Protein AF-A0AAE0Y334-F1 (afdb_monomer_lite)

Secondary structure (DSSP, 8-state):
-EEE-S-EES-EEEEEEEEEEEEE-S-EES-EEEEEEEEEEEEE-S-EES-EEEEE-SEEEEEE-S-EES-EEEEE-SEEEEEE-S-EES-EEEEEEEEEEEEE-S-EEEEEEEEEEEEEEEEE-S-EEEEEEESS-EEEEEE-

pLDDT: mean 71.95, std 6.48, range [53.44, 83.75]

Organism: NCBI:txid231223

Structure (mmCIF, N/CA/C/O backbone):
data_AF-A0AAE0Y334-F1
#
_entry.id   AF-A0AAE0Y334-F1
#
loop_
_atom_site.group_PDB
_atom_site.id
_atom_site.type_symbol
_atom_site.label_atom_id
_atom_site.label_alt_id
_atom_site.label_comp_id
_atom_site.label_asym_id
_atom_site.label_entity_id
_atom_site.label_seq_id
_atom_site.pdbx_PDB_ins_code
_atom_site.Cartn_x
_atom_site.Cartn_y
_atom_site.Cartn_z
_atom_site.occupancy
_atom_site.B_iso_or_equiv
_atom_site.auth_seq_id
_atom_site.auth_comp_id
_atom_site.auth_asym_id
_atom_site.auth_atom_id
_atom_site.pdbx_PDB_model_num
ATOM 1 N N . MET A 1 1 ? 13.136 -10.016 -2.196 1.00 61.41 1 MET A N 1
ATOM 2 C CA . MET A 1 1 ? 12.023 -10.197 -1.236 1.00 61.41 1 MET A CA 1
ATOM 3 C C . MET A 1 1 ? 12.556 -9.994 0.177 1.00 61.41 1 MET A C 1
ATOM 5 O O . MET A 1 1 ? 13.610 -10.540 0.472 1.00 61.41 1 MET A O 1
ATOM 9 N N . LYS A 1 2 ? 11.899 -9.181 1.015 1.00 68.69 2 LYS A N 1
ATOM 10 C CA . LYS A 1 2 ? 12.243 -8.998 2.441 1.00 68.69 2 LYS A CA 1
ATOM 11 C C . LYS A 1 2 ? 11.069 -9.478 3.297 1.00 68.69 2 LYS A C 1
ATOM 13 O O . LYS A 1 2 ? 9.936 -9.063 3.057 1.00 68.69 2 LYS A O 1
ATOM 18 N N . TYR A 1 3 ? 11.348 -10.349 4.260 1.00 63.16 3 TYR A N 1
ATOM 19 C CA . TYR A 1 3 ? 10.364 -10.890 5.194 1.00 63.16 3 TYR A CA 1
ATOM 20 C C . TYR A 1 3 ? 10.791 -10.487 6.602 1.00 63.16 3 TYR A C 1
ATOM 22 O O . TYR A 1 3 ? 11.911 -10.797 7.000 1.00 63.16 3 TYR A O 1
ATOM 30 N N . LEU A 1 4 ? 9.939 -9.751 7.308 1.00 64.94 4 LEU A N 1
ATOM 31 C CA . LEU A 1 4 ? 10.179 -9.337 8.688 1.00 64.94 4 LEU A CA 1
ATOM 32 C C . LEU A 1 4 ? 9.114 -9.997 9.566 1.00 64.94 4 LEU A C 1
ATOM 34 O O . LEU A 1 4 ? 7.924 -9.949 9.243 1.00 64.94 4 LEU A O 1
ATOM 38 N N . ARG A 1 5 ? 9.571 -10.679 10.617 1.00 57.84 5 ARG A N 1
ATOM 39 C CA . ARG A 1 5 ? 8.768 -11.591 11.443 1.00 57.84 5 ARG A CA 1
ATOM 40 C C . ARG A 1 5 ? 9.004 -11.386 12.944 1.00 57.84 5 ARG A C 1
ATOM 42 O O . ARG A 1 5 ? 8.785 -12.320 13.697 1.00 57.84 5 ARG A O 1
ATOM 49 N N . ASP A 1 6 ? 9.532 -10.226 13.315 1.00 58.66 6 ASP A N 1
ATOM 50 C CA . ASP A 1 6 ? 9.726 -9.843 14.707 1.00 58.66 6 ASP A CA 1
ATOM 51 C C . ASP A 1 6 ? 9.110 -8.453 14.900 1.00 58.66 6 ASP A C 1
ATOM 53 O O . ASP A 1 6 ? 9.153 -7.631 13.973 1.00 58.66 6 ASP A O 1
ATOM 57 N N . SER A 1 7 ? 8.569 -8.191 16.093 1.00 63.06 7 SER A N 1
ATOM 58 C CA . SER A 1 7 ? 8.150 -6.849 16.517 1.00 63.06 7 SER A CA 1
ATOM 59 C C . SER A 1 7 ? 9.337 -5.894 16.417 1.00 63.06 7 SER A C 1
ATOM 61 O O . SER A 1 7 ? 10.445 -6.225 16.849 1.00 63.06 7 SER A O 1
ATOM 63 N N . GLN A 1 8 ? 9.128 -4.721 15.823 1.00 66.50 8 GLN A N 1
ATOM 64 C CA . GLN A 1 8 ? 10.190 -3.730 15.656 1.00 66.50 8 GLN A CA 1
ATOM 65 C C . GLN A 1 8 ? 9.757 -2.371 16.170 1.00 66.50 8 GLN A C 1
ATOM 67 O O . GLN A 1 8 ? 8.757 -1.825 15.707 1.00 66.50 8 GLN A O 1
ATOM 72 N N . ASP A 1 9 ? 10.611 -1.802 17.012 1.00 65.75 9 ASP A N 1
ATOM 73 C CA . ASP A 1 9 ? 10.494 -0.427 17.470 1.00 65.75 9 ASP A CA 1
ATOM 74 C C . ASP A 1 9 ? 11.488 0.432 16.686 1.00 65.75 9 ASP A C 1
ATOM 76 O O . ASP A 1 9 ? 12.675 0.101 16.597 1.00 65.75 9 ASP A O 1
ATOM 80 N N . ASN A 1 10 ? 11.023 1.553 16.131 1.00 69.69 10 ASN A N 1
ATOM 81 C CA . ASN A 1 10 ? 11.856 2.556 15.459 1.00 69.69 10 ASN A CA 1
ATOM 82 C C . ASN A 1 10 ? 12.725 1.991 14.320 1.00 69.69 10 ASN A C 1
ATOM 84 O O . ASN A 1 10 ? 13.957 2.075 14.345 1.00 69.69 10 ASN A O 1
ATOM 88 N N . HIS A 1 11 ? 12.092 1.451 13.279 1.00 71.00 11 HIS A N 1
ATOM 89 C CA . HIS A 1 11 ? 12.806 0.901 12.127 1.00 71.00 11 HIS A CA 1
ATOM 90 C C . HIS A 1 11 ? 12.556 1.715 10.844 1.00 71.00 11 HIS A C 1
ATOM 92 O O . HIS A 1 11 ? 11.444 2.145 10.538 1.00 71.00 11 HIS A O 1
ATOM 98 N N . SER A 1 12 ? 13.611 1.897 10.040 1.00 74.00 12 SER A N 1
ATOM 99 C CA . SER A 1 12 ? 13.537 2.490 8.701 1.00 74.00 12 SER A CA 1
ATOM 100 C C . SER A 1 12 ? 14.043 1.520 7.637 1.00 74.00 12 SER A C 1
ATOM 102 O O . SER A 1 12 ? 15.119 0.935 7.765 1.00 74.00 12 SER A O 1
ATOM 104 N N . VAL A 1 13 ? 13.268 1.326 6.569 1.00 73.81 13 VAL A N 1
ATOM 105 C CA . VAL A 1 13 ? 13.662 0.484 5.432 1.00 73.81 13 VAL A CA 1
ATOM 106 C C . VAL A 1 13 ? 13.652 1.301 4.150 1.00 73.81 13 VAL A C 1
ATOM 108 O O . VAL A 1 13 ? 12.588 1.722 3.700 1.00 73.81 13 VAL A O 1
ATOM 111 N N . SER A 1 14 ? 14.806 1.385 3.487 1.00 76.88 14 SER A N 1
ATOM 112 C CA . SER A 1 14 ? 14.920 1.855 2.103 1.00 76.88 14 SER A CA 1
ATOM 113 C C . SER A 1 14 ? 15.172 0.689 1.138 1.00 76.88 14 SER A C 1
ATOM 115 O O . SER A 1 14 ? 15.860 -0.279 1.487 1.00 76.88 14 SER A O 1
ATOM 117 N N . ASN A 1 15 ? 14.584 0.733 -0.058 1.00 74.88 15 ASN A N 1
ATOM 118 C CA . ASN A 1 15 ? 14.853 -0.229 -1.129 1.00 74.88 15 ASN A CA 1
ATOM 119 C C . ASN A 1 15 ? 14.833 0.452 -2.502 1.00 74.88 15 ASN A C 1
ATOM 121 O O . ASN A 1 15 ? 13.883 1.166 -2.808 1.00 74.88 15 ASN A O 1
ATOM 125 N N . ASN A 1 16 ? 15.831 0.163 -3.339 1.00 77.75 16 ASN A N 1
ATOM 126 C CA . ASN A 1 16 ? 15.867 0.552 -4.749 1.00 77.75 16 ASN A CA 1
ATOM 127 C C . ASN A 1 16 ? 16.136 -0.707 -5.587 1.00 77.75 16 ASN A C 1
ATOM 129 O O . ASN A 1 16 ? 17.208 -1.296 -5.451 1.00 77.75 16 ASN A O 1
ATOM 133 N N . ALA A 1 17 ? 15.158 -1.183 -6.357 1.00 72.69 17 ALA A N 1
ATOM 134 C CA . ALA A 1 17 ? 15.248 -2.459 -7.082 1.00 72.69 17 ALA A CA 1
ATOM 135 C C . ALA A 1 17 ? 14.323 -2.478 -8.306 1.00 72.69 17 ALA A C 1
ATOM 137 O O . ALA A 1 17 ? 13.414 -1.669 -8.371 1.00 72.69 17 ALA A O 1
ATOM 138 N N . GLY A 1 18 ? 14.505 -3.421 -9.238 1.00 72.56 18 GLY A N 1
ATOM 139 C CA . GLY A 1 18 ? 13.499 -3.679 -10.282 1.00 72.56 18 GLY A CA 1
ATOM 140 C C . GLY A 1 18 ? 12.147 -4.044 -9.662 1.00 72.56 18 GLY A C 1
ATOM 141 O O . GLY A 1 18 ? 11.172 -3.344 -9.891 1.00 72.56 18 GLY A O 1
ATOM 142 N N . ASP A 1 19 ? 12.146 -5.014 -8.741 1.00 76.69 19 ASP A N 1
ATOM 143 C CA . ASP A 1 19 ? 10.944 -5.441 -8.016 1.00 76.69 19 ASP A CA 1
ATOM 144 C C . ASP A 1 19 ? 11.155 -5.416 -6.499 1.00 76.69 19 ASP A C 1
ATOM 146 O O . ASP A 1 19 ? 12.217 -5.779 -5.971 1.00 76.69 19 ASP A O 1
ATOM 150 N N . CYS A 1 20 ? 10.111 -5.049 -5.757 1.00 75.31 20 CYS A N 1
ATOM 151 C CA . CYS A 1 20 ? 10.095 -5.079 -4.302 1.00 75.31 20 CYS A CA 1
ATOM 152 C C . CYS A 1 20 ? 8.892 -5.860 -3.765 1.00 75.31 20 CYS A C 1
ATOM 154 O O . CYS A 1 20 ? 7.748 -5.439 -3.886 1.00 75.31 20 CYS A O 1
ATOM 156 N N . MET A 1 21 ? 9.166 -6.962 -3.070 1.00 78.88 21 MET A N 1
ATOM 157 C CA . MET A 1 21 ? 8.177 -7.714 -2.293 1.00 78.88 21 MET A CA 1
ATOM 158 C C . MET A 1 21 ? 8.524 -7.630 -0.808 1.00 78.88 21 MET A C 1
ATOM 160 O O . MET A 1 21 ? 9.623 -8.046 -0.409 1.00 78.88 21 MET A O 1
ATOM 164 N N . LYS A 1 22 ? 7.597 -7.098 -0.005 1.00 75.62 22 LYS A N 1
ATOM 165 C CA . LYS A 1 22 ? 7.709 -6.984 1.456 1.00 75.62 22 LYS A CA 1
ATOM 166 C C . LYS A 1 22 ? 6.522 -7.642 2.147 1.00 75.62 22 LYS A C 1
ATOM 168 O O . LYS A 1 22 ? 5.374 -7.339 1.828 1.00 75.62 22 LYS A O 1
ATOM 173 N N . TYR A 1 23 ? 6.824 -8.488 3.126 1.00 74.12 23 TYR A N 1
ATOM 174 C CA . TYR A 1 23 ? 5.836 -9.069 4.026 1.00 74.12 23 TYR A CA 1
ATOM 175 C C . TYR A 1 23 ? 6.223 -8.752 5.468 1.00 74.12 23 TYR A C 1
ATOM 177 O O . TYR A 1 23 ? 7.357 -9.012 5.877 1.00 74.12 23 TYR A O 1
ATOM 185 N N . LEU A 1 24 ? 5.284 -8.166 6.198 1.00 71.25 24 LEU A N 1
ATOM 186 C CA . LEU A 1 24 ? 5.424 -7.725 7.580 1.00 71.25 24 LEU A CA 1
ATOM 187 C C . LEU A 1 24 ? 4.278 -8.348 8.370 1.00 71.25 24 LEU A C 1
ATOM 189 O O . LEU A 1 24 ? 3.109 -8.144 8.024 1.00 71.25 24 LEU A O 1
ATOM 193 N N . ARG A 1 25 ? 4.630 -9.180 9.353 1.00 64.81 25 ARG A N 1
ATOM 194 C CA . ARG A 1 25 ? 3.673 -10.034 10.063 1.00 64.81 25 ARG A CA 1
ATOM 195 C C . ARG A 1 25 ? 3.485 -9.684 11.535 1.00 64.81 25 ARG A C 1
ATOM 197 O O . ARG A 1 25 ? 2.604 -10.282 12.114 1.00 64.81 25 ARG A O 1
ATOM 204 N N . ASP A 1 26 ? 4.272 -8.771 12.087 1.00 67.44 26 ASP A N 1
ATOM 205 C CA . ASP A 1 26 ? 4.279 -8.481 13.521 1.00 67.44 26 ASP A CA 1
ATOM 206 C C . ASP A 1 26 ? 4.037 -6.983 13.750 1.00 67.44 26 ASP A C 1
ATOM 208 O O . ASP A 1 26 ? 4.297 -6.177 12.843 1.00 67.44 26 ASP A O 1
ATOM 212 N N . SER A 1 27 ? 3.555 -6.622 14.944 1.00 66.75 27 SER A N 1
ATOM 213 C CA . SER A 1 27 ? 3.310 -5.230 15.335 1.00 66.75 27 SER A CA 1
ATOM 214 C C . SER A 1 27 ? 4.549 -4.354 15.161 1.00 66.75 27 SER A C 1
ATOM 216 O O . SER A 1 27 ? 5.681 -4.790 15.395 1.00 66.75 27 SER A O 1
ATOM 218 N N . GLN A 1 28 ? 4.344 -3.110 14.732 1.00 67.75 28 GLN A N 1
ATOM 219 C CA . GLN A 1 28 ? 5.436 -2.151 14.588 1.00 67.75 28 GLN A CA 1
ATOM 220 C C . GLN A 1 28 ? 5.060 -0.778 15.107 1.00 67.75 28 GLN A C 1
ATOM 222 O O . GLN A 1 28 ? 4.053 -0.212 14.677 1.00 67.75 28 GLN A O 1
ATOM 227 N N . ASP A 1 29 ? 5.972 -0.221 15.895 1.00 70.12 29 ASP A N 1
ATOM 228 C CA . ASP A 1 29 ? 5.874 1.129 16.423 1.00 70.12 29 ASP A CA 1
ATOM 229 C C . ASP A 1 29 ? 6.916 2.019 15.741 1.00 70.12 29 ASP A C 1
ATOM 231 O O . ASP A 1 29 ? 8.108 1.694 15.667 1.00 70.12 29 ASP A O 1
ATOM 235 N N . ASN A 1 30 ? 6.469 3.174 15.242 1.00 72.38 30 ASN A N 1
ATOM 236 C CA . ASN A 1 30 ? 7.308 4.192 14.602 1.0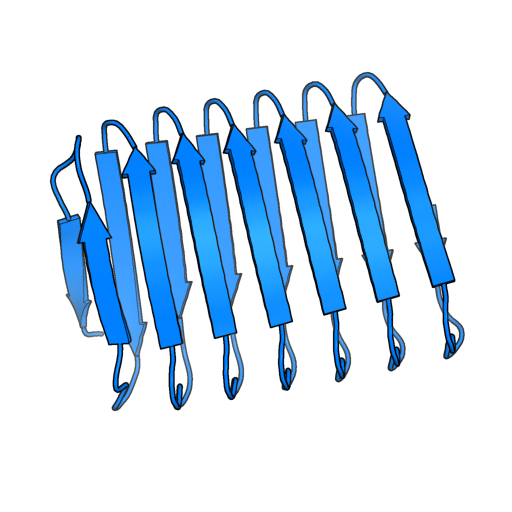0 72.38 30 ASN A CA 1
ATOM 237 C C . ASN A 1 30 ? 8.139 3.646 13.428 1.00 72.38 30 ASN A C 1
ATOM 239 O O . ASN A 1 30 ? 9.375 3.704 13.418 1.00 72.38 30 ASN A O 1
ATOM 243 N N . HIS A 1 31 ? 7.467 3.123 12.405 1.00 73.81 31 HIS A N 1
ATOM 244 C CA . HIS A 1 31 ? 8.144 2.528 11.258 1.00 73.81 31 HIS A CA 1
ATOM 245 C C . HIS A 1 31 ? 8.053 3.402 9.997 1.00 73.81 31 HIS A C 1
ATOM 247 O O . HIS A 1 31 ? 6.994 3.904 9.619 1.00 73.81 31 HIS A O 1
ATOM 253 N N . SER A 1 32 ? 9.170 3.533 9.273 1.00 75.25 32 SER A N 1
ATOM 254 C CA . SER A 1 32 ? 9.226 4.222 7.978 1.00 75.25 32 SER A CA 1
ATOM 255 C C . SER A 1 32 ? 9.683 3.298 6.848 1.00 75.25 32 SER A C 1
ATOM 257 O O . SER A 1 32 ? 10.693 2.598 6.941 1.00 75.25 32 SER A O 1
ATOM 259 N N . VAL A 1 33 ? 8.937 3.281 5.742 1.00 74.94 33 VAL A N 1
ATOM 260 C CA . VAL A 1 33 ? 9.319 2.574 4.513 1.00 74.94 33 VAL A CA 1
ATOM 261 C C . VAL A 1 33 ? 9.451 3.562 3.368 1.00 74.94 33 VAL A C 1
ATOM 263 O O . VAL A 1 33 ? 8.490 4.254 3.051 1.00 74.94 33 VAL A O 1
ATOM 266 N N . SER A 1 34 ? 10.588 3.524 2.676 1.00 79.69 34 SER A N 1
ATOM 267 C CA . SER A 1 34 ? 10.767 4.149 1.367 1.00 79.69 34 SER A CA 1
ATOM 268 C C . SER A 1 34 ? 11.146 3.097 0.324 1.00 79.69 34 SER A C 1
ATOM 270 O O . SER A 1 34 ? 12.103 2.346 0.518 1.00 79.69 34 SER A O 1
ATOM 272 N N . ASN A 1 35 ? 10.397 3.005 -0.773 1.00 77.19 35 ASN A N 1
ATOM 273 C CA . ASN A 1 35 ? 10.738 2.138 -1.900 1.00 77.19 35 ASN A CA 1
ATOM 274 C C . ASN A 1 35 ? 10.754 2.924 -3.209 1.00 77.19 35 ASN A C 1
ATOM 276 O O . ASN A 1 35 ? 9.829 3.680 -3.491 1.00 77.19 35 ASN A O 1
ATOM 280 N N . ASN A 1 36 ? 11.751 2.645 -4.041 1.00 79.81 36 ASN A N 1
ATOM 281 C CA . ASN A 1 36 ? 11.769 3.000 -5.451 1.00 79.81 36 ASN A CA 1
ATOM 282 C C . ASN A 1 36 ? 11.898 1.706 -6.268 1.00 79.81 36 ASN A C 1
ATOM 284 O O . ASN A 1 36 ? 12.867 0.965 -6.078 1.00 79.81 36 ASN A O 1
ATOM 288 N N . ALA A 1 37 ? 10.904 1.380 -7.092 1.00 74.38 37 ALA A N 1
ATOM 289 C CA . ALA A 1 37 ? 10.915 0.146 -7.876 1.00 74.38 37 ALA A CA 1
ATOM 290 C C . ALA A 1 37 ? 10.226 0.275 -9.239 1.00 74.38 37 ALA A C 1
ATOM 292 O O . ALA A 1 37 ? 9.562 1.267 -9.495 1.00 74.38 37 ALA A O 1
ATOM 293 N N . GLY A 1 38 ? 10.392 -0.713 -10.117 1.00 76.31 38 GLY A N 1
ATOM 294 C CA . GLY A 1 38 ? 9.440 -0.962 -11.201 1.00 76.31 38 GLY A CA 1
ATOM 295 C C . GLY A 1 38 ? 8.129 -1.445 -10.591 1.00 76.31 38 GLY A C 1
ATOM 296 O O . GLY A 1 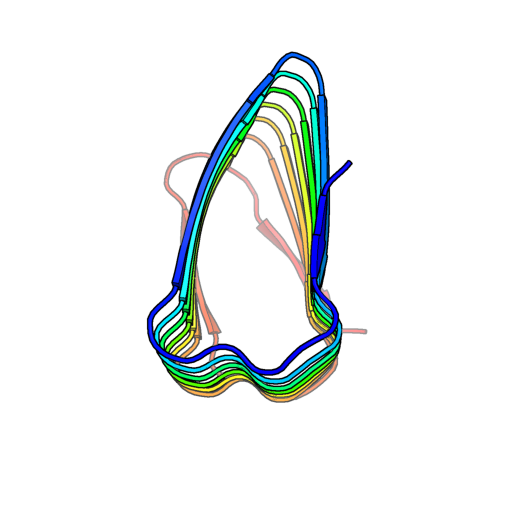38 ? 7.152 -0.710 -10.613 1.00 76.31 38 GLY A O 1
ATOM 297 N N . ASP A 1 39 ? 8.167 -2.570 -9.875 1.00 79.69 39 ASP A N 1
ATOM 298 C CA . ASP A 1 39 ? 6.980 -3.126 -9.220 1.00 79.69 39 ASP A CA 1
ATOM 299 C C . ASP A 1 39 ? 7.148 -3.225 -7.703 1.00 79.69 39 ASP A C 1
ATOM 301 O O . ASP A 1 39 ? 8.194 -3.620 -7.177 1.00 79.69 39 ASP A O 1
ATOM 305 N N . CYS A 1 40 ? 6.098 -2.893 -6.949 1.00 79.31 40 CYS A N 1
ATOM 306 C CA . CYS A 1 40 ? 6.102 -3.007 -5.495 1.00 79.31 40 CYS A CA 1
ATOM 307 C C . CYS A 1 40 ? 4.840 -3.669 -4.938 1.00 79.31 40 CYS A C 1
ATOM 309 O O . CYS A 1 40 ? 3.741 -3.125 -5.008 1.00 79.31 40 CYS A O 1
ATOM 311 N N . MET A 1 41 ? 5.034 -4.763 -4.207 1.00 82.06 41 MET A N 1
ATOM 312 C CA . MET A 1 41 ? 4.004 -5.475 -3.456 1.00 82.06 41 MET A CA 1
ATOM 313 C C . MET A 1 41 ? 4.316 -5.448 -1.954 1.00 82.06 41 MET A C 1
ATOM 315 O O . MET A 1 41 ? 5.382 -5.894 -1.513 1.00 82.06 41 MET A O 1
ATOM 319 N N . LYS A 1 42 ? 3.386 -4.920 -1.149 1.00 78.31 42 LYS A N 1
ATOM 320 C CA . LYS A 1 42 ? 3.490 -4.881 0.320 1.00 78.31 42 LYS A CA 1
ATOM 321 C C . LYS A 1 42 ? 2.290 -5.581 0.956 1.00 78.31 42 LYS A C 1
ATOM 323 O O . LYS A 1 42 ? 1.151 -5.194 0.710 1.00 78.31 42 LYS A O 1
ATOM 328 N N . TYR A 1 43 ? 2.569 -6.557 1.812 1.00 78.38 43 TYR A N 1
ATOM 329 C CA . TYR A 1 43 ? 1.590 -7.197 2.687 1.00 78.38 43 TYR A CA 1
ATOM 330 C C . TYR A 1 43 ? 1.909 -6.861 4.143 1.00 78.38 43 TYR A C 1
ATOM 332 O O . TYR A 1 43 ? 3.025 -7.104 4.606 1.00 78.38 43 TYR A O 1
ATOM 340 N N . LEU A 1 44 ? 0.925 -6.298 4.837 1.00 74.81 44 LEU A N 1
ATOM 341 C CA . LEU A 1 44 ? 0.972 -5.919 6.247 1.00 74.81 44 LEU A CA 1
ATOM 342 C C . LEU A 1 44 ? -0.177 -6.615 6.967 1.00 74.81 44 LEU A C 1
ATOM 344 O O . LEU A 1 44 ? -1.322 -6.526 6.512 1.00 74.81 44 LEU A O 1
ATOM 348 N N . ARG A 1 45 ? 0.137 -7.350 8.035 1.00 69.19 45 ARG A N 1
ATOM 349 C CA . ARG A 1 45 ? -0.830 -8.242 8.678 1.00 69.19 45 ARG A CA 1
ATOM 350 C C . ARG A 1 45 ? -1.111 -7.971 10.154 1.00 69.19 45 ARG A C 1
ATOM 352 O O . ARG A 1 45 ? -2.004 -8.637 10.633 1.00 69.19 45 ARG A O 1
ATOM 359 N N . ASP A 1 46 ? -0.408 -7.048 10.799 1.00 69.50 46 ASP A N 1
ATOM 360 C CA . ASP A 1 46 ? -0.545 -6.772 12.236 1.00 69.50 46 ASP A CA 1
ATOM 361 C C . ASP A 1 46 ? -0.670 -5.257 12.498 1.00 69.50 46 ASP A C 1
ATOM 363 O O . ASP A 1 46 ? -0.458 -4.445 11.585 1.00 69.50 46 ASP A O 1
ATOM 367 N N . SER A 1 47 ? -1.014 -4.900 13.743 1.00 69.38 47 SER A N 1
ATOM 368 C CA . SER A 1 47 ? -1.235 -3.522 14.207 1.00 69.38 47 SER A CA 1
ATOM 369 C C . SER A 1 47 ? -0.013 -2.630 13.997 1.00 69.38 47 SER A C 1
ATOM 371 O O . SER A 1 47 ? 1.120 -3.049 14.245 1.00 69.38 47 SER A O 1
ATOM 373 N N . GLN A 1 48 ? -0.225 -1.388 13.559 1.00 68.94 48 GLN A N 1
ATOM 374 C CA . GLN A 1 48 ? 0.865 -0.419 13.419 1.00 68.94 48 GLN A CA 1
ATOM 375 C C . GLN A 1 48 ? 0.507 0.936 14.001 1.00 68.94 48 GLN A C 1
ATOM 377 O O . GLN A 1 48 ? -0.492 1.529 13.589 1.00 68.94 48 GLN A O 1
ATOM 382 N N . ASP A 1 49 ? 1.413 1.453 14.826 1.00 72.19 49 ASP A N 1
ATOM 383 C CA . ASP A 1 49 ? 1.324 2.793 15.386 1.00 72.19 49 ASP A CA 1
ATOM 384 C C . ASP A 1 49 ? 2.402 3.686 14.761 1.00 72.19 49 ASP A C 1
ATOM 386 O O . ASP A 1 49 ? 3.586 3.338 14.683 1.00 72.19 49 ASP A O 1
ATOM 390 N N . ASN A 1 50 ? 1.993 4.871 14.297 1.00 76.00 50 ASN A N 1
ATOM 391 C CA . ASN A 1 50 ? 2.869 5.890 13.705 1.00 76.00 50 ASN A CA 1
ATOM 392 C C . ASN A 1 50 ? 3.716 5.369 12.532 1.00 76.00 50 ASN A C 1
ATOM 394 O O . ASN A 1 50 ? 4.950 5.447 12.530 1.00 76.00 50 ASN A O 1
ATOM 398 N N . HIS A 1 51 ? 3.064 4.849 11.495 1.00 75.31 51 HIS A N 1
ATOM 399 C CA . HIS A 1 51 ? 3.768 4.315 10.334 1.00 75.31 51 HIS A CA 1
ATOM 400 C C . HIS A 1 51 ? 3.694 5.266 9.125 1.00 75.31 51 HIS A C 1
ATOM 402 O O . HIS A 1 51 ? 2.641 5.775 8.746 1.00 75.31 51 HIS A O 1
ATOM 408 N N . SER A 1 52 ? 4.828 5.454 8.441 1.00 77.69 52 SER A N 1
ATOM 409 C CA . SER A 1 52 ? 4.918 6.199 7.179 1.00 77.69 52 SER A CA 1
ATOM 410 C C . SER A 1 52 ? 5.414 5.320 6.029 1.00 77.69 52 SER A C 1
ATOM 412 O O . SER A 1 52 ? 6.423 4.621 6.139 1.00 77.69 52 SER A O 1
ATOM 414 N N . VAL A 1 53 ? 4.699 5.319 4.902 1.00 76.25 53 VAL A N 1
ATOM 415 C CA . VAL A 1 53 ? 5.126 4.641 3.668 1.00 76.25 53 VAL A CA 1
ATOM 416 C C . VAL A 1 53 ? 5.231 5.643 2.533 1.00 76.25 53 VAL A C 1
ATOM 418 O O . VAL A 1 53 ? 4.236 6.265 2.180 1.00 76.25 53 VAL A O 1
ATOM 421 N N . SER A 1 54 ? 6.384 5.684 1.874 1.00 81.06 54 SER A N 1
ATOM 422 C CA . SER A 1 54 ? 6.580 6.336 0.583 1.00 81.06 54 SER A CA 1
ATOM 423 C C . SER A 1 54 ? 6.981 5.300 -0.466 1.00 81.06 54 SER A C 1
ATOM 425 O O . SER A 1 54 ? 7.987 4.613 -0.298 1.00 81.06 54 SER A O 1
ATOM 427 N N . ASN A 1 55 ? 6.209 5.166 -1.544 1.00 78.31 55 ASN A N 1
ATOM 428 C CA . ASN A 1 55 ? 6.642 4.391 -2.708 1.00 78.31 55 ASN A CA 1
ATOM 429 C C . ASN A 1 55 ? 6.662 5.258 -3.959 1.00 78.31 55 ASN A C 1
ATOM 431 O O . ASN A 1 55 ? 5.705 5.982 -4.228 1.00 78.31 55 ASN A O 1
ATOM 435 N N . ASN A 1 56 ? 7.700 5.071 -4.762 1.00 81.94 56 ASN A N 1
ATOM 436 C CA . ASN A 1 56 ? 7.739 5.448 -6.162 1.00 81.94 56 ASN A CA 1
ATOM 437 C C . ASN A 1 56 ? 7.847 4.158 -6.989 1.00 81.94 56 ASN A C 1
ATOM 439 O O . ASN A 1 56 ? 8.801 3.400 -6.801 1.00 81.94 56 ASN A O 1
ATOM 443 N N . ALA A 1 57 ? 6.847 3.859 -7.814 1.00 76.25 57 ALA A N 1
ATOM 444 C CA . ALA A 1 57 ? 6.799 2.627 -8.598 1.00 76.25 57 ALA A CA 1
ATOM 445 C C . ALA A 1 57 ? 6.261 2.848 -10.020 1.00 76.25 57 ALA A C 1
ATOM 447 O O . ALA A 1 57 ? 5.642 3.869 -10.287 1.00 76.25 57 ALA A O 1
ATOM 448 N N . GLY A 1 58 ? 6.483 1.903 -10.929 1.00 77.94 58 GLY A N 1
ATOM 449 C CA . GLY A 1 58 ? 5.579 1.677 -12.058 1.00 77.94 58 GLY A CA 1
ATOM 450 C C . GLY A 1 58 ? 4.251 1.158 -11.516 1.00 77.94 58 GLY A C 1
ATOM 451 O O . GLY A 1 58 ? 3.276 1.899 -11.509 1.00 77.94 58 GLY A O 1
ATOM 452 N N . ASP A 1 59 ? 4.263 -0.015 -10.881 1.00 81.38 59 ASP A N 1
ATOM 453 C CA . ASP A 1 59 ? 3.059 -0.610 -10.297 1.00 81.38 59 ASP A CA 1
ATOM 454 C C . ASP A 1 59 ? 3.183 -0.816 -8.788 1.00 81.38 59 ASP A C 1
ATOM 456 O O . ASP A 1 59 ? 4.213 -1.240 -8.249 1.00 81.38 59 ASP A O 1
ATOM 460 N N . CYS A 1 60 ? 2.104 -0.531 -8.054 1.00 80.88 60 CYS A N 1
ATOM 461 C CA . CYS A 1 60 ? 2.076 -0.728 -6.611 1.00 80.88 60 CYS A CA 1
ATOM 462 C C . CYS A 1 60 ? 0.804 -1.402 -6.099 1.00 80.88 60 CYS A C 1
ATOM 464 O O . CYS A 1 60 ? -0.289 -0.842 -6.146 1.00 80.88 60 CYS A O 1
ATOM 466 N N . MET A 1 61 ? 0.988 -2.552 -5.453 1.00 83.75 61 MET A N 1
ATOM 467 C CA . MET A 1 61 ? -0.044 -3.284 -4.725 1.00 83.75 61 MET A CA 1
ATOM 468 C C . MET A 1 61 ? 0.236 -3.247 -3.221 1.00 83.75 61 MET A C 1
ATOM 470 O O . MET A 1 61 ? 1.313 -3.634 -2.755 1.00 83.75 61 MET A O 1
ATOM 474 N N . LYS A 1 62 ? -0.742 -2.792 -2.434 1.00 80.56 62 LYS A N 1
ATOM 475 C CA . LYS A 1 62 ? -0.682 -2.838 -0.968 1.00 80.56 62 LYS A CA 1
ATOM 476 C C . LYS A 1 62 ? -1.899 -3.538 -0.399 1.00 80.56 62 LYS A C 1
ATOM 478 O O . LYS A 1 62 ? -3.033 -3.214 -0.742 1.00 80.56 62 LYS A O 1
ATOM 483 N N . TYR A 1 63 ? -1.638 -4.446 0.524 1.00 82.19 63 TYR A N 1
ATOM 484 C CA . TYR A 1 63 ? -2.658 -5.162 1.259 1.00 82.19 63 TYR A CA 1
ATOM 485 C C . TYR A 1 63 ? -2.400 -4.982 2.754 1.00 82.19 63 TYR A C 1
ATOM 487 O O . TYR A 1 63 ? -1.361 -5.420 3.255 1.00 82.19 63 TYR A O 1
ATOM 495 N N . LEU A 1 64 ? -3.326 -4.317 3.444 1.00 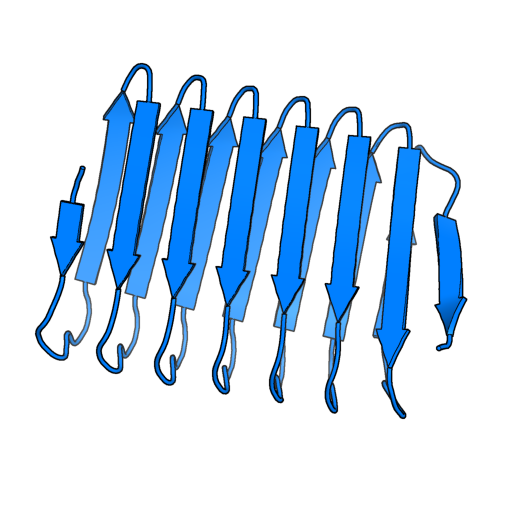76.31 64 LEU A N 1
ATOM 496 C CA . LEU A 1 64 ? -3.284 -4.108 4.889 1.00 76.31 64 LEU A CA 1
ATOM 497 C C . LEU A 1 64 ? -4.494 -4.765 5.539 1.00 76.31 64 LEU A C 1
ATOM 499 O O . LEU A 1 64 ? -5.621 -4.629 5.048 1.00 76.31 64 LEU A O 1
ATOM 503 N N . ARG A 1 65 ? -4.237 -5.528 6.602 1.00 70.94 65 ARG A N 1
ATOM 504 C CA . ARG A 1 65 ? -5.227 -6.445 7.163 1.00 70.94 65 ARG A CA 1
ATOM 505 C C . ARG A 1 65 ? -5.680 -6.157 8.589 1.00 70.94 65 ARG A C 1
ATOM 507 O O . ARG A 1 65 ? -6.678 -6.763 8.927 1.00 70.94 65 ARG A O 1
ATOM 514 N N . ASP A 1 66 ? -5.017 -5.258 9.311 1.00 69.38 66 ASP A N 1
ATOM 515 C CA . ASP A 1 66 ? -5.225 -5.016 10.746 1.00 69.38 66 ASP A CA 1
ATOM 516 C C . ASP A 1 66 ? -5.279 -3.505 11.058 1.00 69.38 66 ASP A C 1
ATOM 518 O O . ASP A 1 66 ? -5.028 -2.675 10.172 1.00 69.38 66 ASP A O 1
ATOM 522 N N . SER A 1 67 ? -5.609 -3.164 12.312 1.00 70.50 67 SER A N 1
ATOM 523 C CA . SER A 1 67 ? -5.767 -1.787 12.796 1.00 70.50 67 SER A CA 1
ATOM 524 C C . SER A 1 67 ? -4.519 -0.923 12.625 1.00 70.50 67 SER A C 1
ATOM 526 O O . SER A 1 67 ? -3.395 -1.384 12.829 1.00 70.50 67 SER A O 1
ATOM 528 N N . GLN A 1 68 ? -4.711 0.352 12.282 1.00 69.56 68 GLN A N 1
ATOM 529 C CA . GLN A 1 68 ? -3.614 1.319 12.231 1.00 69.56 68 GLN A CA 1
ATOM 530 C C . GLN A 1 68 ? -4.000 2.661 12.831 1.00 69.56 68 GLN A C 1
ATOM 532 O O . GLN A 1 68 ? -5.006 3.248 12.427 1.00 69.56 68 GLN A O 1
ATOM 537 N N . ASP A 1 69 ? -3.118 3.175 13.683 1.00 72.75 69 ASP A N 1
ATOM 538 C CA . ASP A 1 69 ? -3.225 4.509 14.255 1.00 72.75 69 ASP A CA 1
ATOM 539 C C . ASP A 1 69 ? -2.110 5.410 13.711 1.00 72.75 69 ASP A C 1
ATOM 541 O O . ASP A 1 69 ? -0.927 5.054 13.668 1.00 72.75 69 ASP A O 1
ATOM 545 N N . ASN A 1 70 ? -2.494 6.615 13.279 1.00 76.38 70 ASN A N 1
ATOM 546 C CA . ASN A 1 70 ? -1.588 7.642 12.751 1.00 76.38 70 ASN A CA 1
ATOM 547 C C . ASN A 1 70 ? -0.718 7.149 11.585 1.00 76.38 70 ASN A C 1
ATOM 549 O O . ASN A 1 70 ? 0.512 7.275 11.593 1.00 76.38 70 ASN A O 1
ATOM 553 N N . HIS A 1 71 ? -1.349 6.589 10.557 1.00 75.00 71 HIS A N 1
ATOM 554 C CA . HIS A 1 71 ? -0.626 6.071 9.405 1.00 75.00 71 HIS A CA 1
ATOM 555 C C . HIS A 1 71 ? -0.702 7.028 8.198 1.00 75.00 71 HIS A C 1
ATOM 557 O O . HIS A 1 71 ? -1.756 7.538 7.815 1.00 75.00 71 HIS A O 1
ATOM 563 N N . SER A 1 72 ? 0.448 7.261 7.557 1.00 77.38 72 SER A N 1
ATOM 564 C CA . SER A 1 72 ? 0.574 8.080 6.348 1.00 77.38 72 SER A CA 1
ATOM 565 C C . SER A 1 72 ? 1.113 7.268 5.171 1.00 77.38 72 SER A C 1
ATOM 567 O O . SER A 1 72 ? 2.147 6.599 5.258 1.00 77.38 72 SER A O 1
ATOM 569 N N . VAL A 1 73 ? 0.414 7.319 4.038 1.00 75.50 73 VAL A N 1
ATOM 570 C CA . VAL A 1 73 ? 0.847 6.709 2.778 1.00 75.50 73 VAL A CA 1
ATOM 571 C C . VAL A 1 73 ? 1.011 7.780 1.711 1.00 75.50 73 VAL A C 1
ATOM 573 O O . VAL A 1 73 ? 0.032 8.395 1.299 1.00 75.50 73 VAL A O 1
ATOM 576 N N . SER A 1 74 ? 2.213 7.889 1.157 1.00 80.31 74 SER A N 1
ATOM 577 C CA . SER A 1 74 ? 2.479 8.561 -0.111 1.00 80.31 74 SER A CA 1
ATOM 578 C C . SER A 1 74 ? 2.834 7.533 -1.184 1.00 80.31 74 SER A C 1
ATOM 580 O O . SER A 1 74 ? 3.657 6.640 -0.967 1.00 80.31 74 SER A O 1
ATOM 582 N N . ASN A 1 75 ? 2.186 7.618 -2.339 1.00 77.44 75 ASN A N 1
ATOM 583 C CA . ASN A 1 75 ? 2.482 6.766 -3.485 1.00 77.44 75 ASN A CA 1
ATOM 584 C C . ASN A 1 75 ? 2.567 7.616 -4.745 1.00 77.44 75 ASN A C 1
ATOM 586 O O . ASN A 1 75 ? 1.635 8.358 -5.041 1.00 77.44 75 ASN A O 1
ATOM 590 N N . ASN A 1 76 ? 3.639 7.438 -5.502 1.00 81.50 76 ASN A N 1
ATOM 591 C CA . ASN A 1 76 ? 3.748 7.880 -6.878 1.00 81.50 76 ASN A CA 1
ATOM 592 C C . ASN A 1 76 ? 3.861 6.626 -7.752 1.00 81.50 76 ASN A C 1
ATOM 594 O O . ASN A 1 76 ? 4.799 5.852 -7.562 1.00 81.50 76 ASN A O 1
ATOM 598 N N . ALA A 1 77 ? 2.875 6.366 -8.607 1.00 76.25 77 ALA A N 1
ATOM 599 C CA . ALA A 1 77 ? 2.822 5.152 -9.418 1.00 76.25 77 ALA A CA 1
ATOM 600 C C . ALA A 1 77 ? 2.326 5.419 -10.847 1.00 76.25 77 ALA A C 1
ATOM 602 O O . ALA A 1 77 ? 1.725 6.453 -11.101 1.00 76.25 77 ALA A O 1
ATOM 603 N N . GLY A 1 78 ? 2.560 4.501 -11.778 1.00 78.00 78 GLY A N 1
ATOM 604 C CA . GLY A 1 78 ? 1.675 4.314 -12.928 1.00 78.00 78 GLY A CA 1
ATOM 605 C C . GLY A 1 78 ? 0.335 3.790 -12.423 1.00 78.00 78 GLY A C 1
ATOM 606 O O . GLY A 1 78 ? -0.630 4.547 -12.392 1.00 78.00 78 GLY A O 1
ATOM 607 N N . ASP A 1 79 ? 0.330 2.586 -11.847 1.00 80.50 79 ASP A N 1
ATOM 608 C CA . ASP A 1 79 ? -0.887 1.965 -11.318 1.00 80.50 79 ASP A CA 1
ATOM 609 C C . ASP A 1 79 ? -0.794 1.673 -9.817 1.00 80.50 79 ASP A C 1
ATOM 611 O O . ASP A 1 79 ? 0.233 1.244 -9.276 1.00 80.50 79 ASP A O 1
ATOM 615 N N . CYS A 1 80 ? -1.894 1.900 -9.091 1.00 79.94 80 CYS A N 1
ATOM 616 C CA . CYS A 1 80 ? -1.949 1.629 -7.657 1.00 79.94 80 CYS A CA 1
ATOM 617 C C . CYS A 1 80 ? -3.222 0.912 -7.203 1.00 79.94 80 CYS A C 1
ATOM 619 O O . CYS A 1 80 ? -4.323 1.454 -7.258 1.00 79.94 80 CYS A O 1
ATOM 621 N N . MET A 1 81 ? -3.041 -0.258 -6.596 1.00 83.44 81 MET A N 1
ATOM 622 C CA . MET A 1 81 ? -4.090 -1.046 -5.957 1.00 83.44 81 MET A CA 1
ATOM 623 C C . MET A 1 81 ? -3.874 -1.098 -4.442 1.00 83.44 81 MET A C 1
ATOM 625 O O . MET A 1 81 ? -2.802 -1.471 -3.955 1.00 83.44 81 MET A O 1
ATOM 629 N N . LYS A 1 82 ? -4.900 -0.724 -3.675 1.00 80.06 82 LYS A N 1
ATOM 630 C CA . LYS A 1 82 ? -4.887 -0.760 -2.206 1.00 80.06 82 LYS A CA 1
ATOM 631 C C . LYS A 1 82 ? -6.092 -1.525 -1.681 1.00 80.06 82 LYS A C 1
ATOM 633 O O . LYS A 1 82 ? -7.227 -1.215 -2.029 1.00 80.06 82 LYS A O 1
ATOM 638 N N . TYR A 1 83 ? -5.836 -2.483 -0.801 1.00 81.88 83 TYR A N 1
ATOM 639 C CA . TYR A 1 83 ? -6.866 -3.206 -0.068 1.00 81.88 83 TYR A CA 1
ATOM 640 C C . TYR A 1 83 ? -6.655 -3.001 1.432 1.00 81.88 83 TYR A C 1
ATOM 642 O O . TYR A 1 83 ? -5.587 -3.323 1.954 1.00 81.88 83 TYR A O 1
ATOM 650 N N . LEU A 1 84 ? -7.669 -2.454 2.094 1.00 76.50 84 LEU A N 1
ATOM 651 C CA . LEU A 1 84 ? -7.686 -2.079 3.504 1.00 76.50 84 LEU A CA 1
ATOM 652 C C . LEU A 1 84 ? -8.862 -2.797 4.168 1.00 76.50 84 LEU A C 1
ATOM 654 O O . LEU A 1 84 ? -10.009 -2.624 3.744 1.00 76.50 84 LEU A O 1
ATOM 658 N N . ARG A 1 85 ? -8.575 -3.667 5.141 1.00 71.44 85 ARG A N 1
ATOM 659 C CA . ARG A 1 85 ? -9.585 -4.581 5.692 1.00 71.44 85 ARG A CA 1
ATOM 660 C C . ARG A 1 85 ? -10.172 -4.171 7.042 1.00 71.44 85 ARG A C 1
ATOM 662 O O . ARG A 1 85 ? -11.329 -4.507 7.236 1.00 71.44 85 ARG A O 1
ATOM 669 N N . ASP A 1 86 ? -9.429 -3.448 7.872 1.00 69.50 86 ASP A N 1
ATOM 670 C CA . ASP A 1 86 ? -9.768 -3.214 9.283 1.00 69.50 86 ASP A CA 1
ATOM 671 C C . ASP A 1 86 ? -9.753 -1.707 9.631 1.00 69.50 86 ASP A C 1
ATOM 673 O O . ASP A 1 86 ? -9.473 -0.854 8.777 1.00 69.50 86 ASP A O 1
ATOM 677 N N . SER A 1 87 ? -10.097 -1.382 10.881 1.00 67.19 87 SER A N 1
ATOM 678 C CA . SER A 1 87 ? -10.258 -0.018 11.398 1.00 67.19 87 SER A CA 1
ATOM 679 C C . SER A 1 87 ? -8.992 0.833 11.285 1.00 67.19 87 SER A C 1
ATOM 681 O O . SER A 1 87 ? -7.909 0.382 11.650 1.00 67.19 87 SER A O 1
ATOM 683 N N . GLN A 1 88 ? -9.105 2.091 10.851 1.00 68.00 88 GLN A N 1
ATOM 684 C CA . GLN A 1 88 ? -7.990 3.041 10.979 1.00 68.00 88 GLN A CA 1
ATOM 685 C C . GLN A 1 88 ? -8.440 4.357 11.600 1.00 68.00 88 GLN A C 1
ATOM 687 O O . GLN A 1 88 ? -9.533 4.852 11.308 1.00 68.00 88 GLN A O 1
ATOM 692 N N . ALA A 1 89 ? -7.562 4.932 12.421 1.00 70.19 89 ALA A N 1
ATOM 693 C CA . ALA A 1 89 ? -7.712 6.274 12.956 1.00 70.19 89 ALA A CA 1
ATOM 694 C C . ALA A 1 89 ? -6.579 7.177 12.450 1.00 70.19 89 ALA A C 1
ATOM 696 O O . ALA A 1 89 ? -5.409 6.785 12.393 1.00 70.19 89 ALA A O 1
ATOM 697 N N . ASN A 1 90 ? -6.924 8.417 12.094 1.00 73.81 90 ASN A N 1
ATOM 698 C CA . ASN A 1 90 ? -5.977 9.440 11.631 1.00 73.81 90 ASN A CA 1
ATOM 699 C C . ASN A 1 90 ? -5.134 8.977 10.433 1.00 73.81 90 ASN A C 1
ATOM 701 O O . ASN A 1 90 ? -3.903 9.098 10.418 1.00 73.81 90 ASN A O 1
ATOM 705 N N . HIS A 1 91 ? -5.797 8.430 9.417 1.00 72.94 91 HIS A N 1
ATOM 706 C CA . HIS A 1 91 ? -5.120 7.929 8.232 1.00 72.94 91 HIS A CA 1
ATOM 707 C C . HIS A 1 91 ? -5.087 8.967 7.107 1.00 72.94 91 HIS A C 1
ATOM 709 O O . HIS A 1 91 ? -6.105 9.552 6.727 1.00 72.94 91 HIS A O 1
ATOM 715 N N . SER A 1 92 ? -3.907 9.170 6.521 1.00 73.31 92 SER A N 1
ATOM 716 C CA . SER A 1 92 ? -3.725 10.056 5.372 1.00 73.31 92 SER A CA 1
ATOM 717 C C . SER A 1 92 ? -3.132 9.303 4.192 1.00 73.31 92 SER A C 1
ATOM 719 O O . SER A 1 92 ? -2.062 8.699 4.282 1.00 73.31 92 SER A O 1
ATOM 721 N N . VAL A 1 93 ? -3.814 9.360 3.048 1.00 72.38 93 VAL A N 1
ATOM 722 C CA . VAL A 1 93 ? -3.317 8.798 1.791 1.00 72.38 93 VAL A CA 1
ATOM 723 C C . VAL A 1 93 ? -3.184 9.891 0.752 1.00 72.38 93 VAL A C 1
ATOM 725 O O . VAL A 1 93 ? -4.188 10.401 0.261 1.00 72.38 93 VAL A O 1
ATOM 728 N N . SER A 1 94 ? -1.950 10.149 0.332 1.00 76.44 94 SER A N 1
ATOM 729 C CA . SER A 1 94 ? -1.636 10.883 -0.888 1.00 76.44 94 SER A CA 1
ATOM 730 C C . SER A 1 94 ? -1.221 9.903 -1.976 1.00 76.44 94 SER A C 1
ATOM 732 O O . SER A 1 94 ? -0.417 8.992 -1.755 1.00 76.44 94 SER A O 1
ATOM 734 N N . ASN A 1 95 ? -1.818 10.028 -3.151 1.00 72.75 95 ASN A N 1
ATOM 735 C CA . ASN A 1 95 ? -1.555 9.119 -4.249 1.00 72.75 95 ASN A CA 1
ATOM 736 C C . ASN A 1 95 ? -1.519 9.921 -5.553 1.00 72.75 95 ASN A C 1
ATOM 738 O O . ASN A 1 95 ? -2.446 10.662 -5.857 1.00 72.75 95 ASN A O 1
ATOM 742 N N . ASN A 1 96 ? -0.418 9.819 -6.281 1.00 78.44 96 ASN A N 1
ATOM 743 C CA . ASN A 1 96 ? -0.233 10.396 -7.601 1.00 78.44 96 ASN A CA 1
ATOM 744 C C . ASN A 1 96 ? -0.059 9.213 -8.550 1.00 78.44 96 ASN A C 1
ATOM 746 O O . ASN A 1 96 ? 0.928 8.491 -8.429 1.00 78.44 96 ASN A O 1
ATOM 750 N N . ALA A 1 97 ? -1.061 8.940 -9.380 1.00 72.44 97 ALA A N 1
ATOM 751 C CA . ALA A 1 97 ? -1.064 7.753 -10.230 1.00 72.44 97 ALA A CA 1
ATOM 752 C C . ALA A 1 97 ? -1.585 8.046 -11.640 1.00 72.44 97 ALA A C 1
ATOM 754 O O . ALA A 1 97 ? -2.222 9.069 -11.852 1.00 72.44 97 ALA A O 1
ATOM 755 N N . GLY A 1 98 ? -1.329 7.175 -12.608 1.00 73.62 98 GLY A N 1
ATOM 756 C CA . GLY A 1 98 ? -2.212 7.051 -13.767 1.00 73.62 98 GLY A CA 1
ATOM 757 C C . GLY A 1 98 ? -3.571 6.562 -13.277 1.00 73.62 98 GLY A C 1
ATOM 758 O O . GLY A 1 98 ? -4.509 7.357 -13.198 1.00 73.62 98 GLY A O 1
ATOM 759 N N . ASP A 1 99 ? -3.597 5.326 -12.770 1.00 77.00 99 ASP A N 1
ATOM 760 C CA . ASP A 1 99 ? -4.815 4.665 -12.302 1.00 77.00 99 ASP A CA 1
ATOM 761 C C . ASP A 1 99 ? -4.727 4.243 -10.829 1.00 77.00 99 ASP A C 1
ATOM 763 O O . ASP A 1 99 ? -3.682 3.837 -10.303 1.00 77.00 99 ASP A O 1
ATOM 767 N N . CYS A 1 100 ? -5.851 4.332 -10.111 1.00 76.25 100 CYS A N 1
ATOM 768 C CA . CYS A 1 100 ? -5.919 3.880 -8.725 1.00 76.25 100 CYS A CA 1
ATOM 769 C C . CYS A 1 100 ? -7.221 3.162 -8.356 1.00 76.25 100 CYS A C 1
ATOM 771 O O . CYS A 1 100 ? -8.315 3.702 -8.489 1.00 76.25 100 CYS A O 1
ATOM 773 N N . MET A 1 101 ? -7.090 1.992 -7.738 1.00 80.06 101 MET A N 1
ATOM 774 C CA . MET A 1 101 ? -8.188 1.229 -7.148 1.00 80.06 101 MET A CA 1
ATOM 775 C C . MET A 1 101 ? -7.990 1.088 -5.639 1.00 80.06 101 MET A C 1
ATOM 777 O O . MET A 1 101 ? -6.923 0.675 -5.170 1.00 80.06 101 MET A O 1
ATOM 781 N N . LYS A 1 102 ? -9.020 1.424 -4.857 1.00 78.00 102 LYS A N 1
ATOM 782 C CA . LYS A 1 102 ? -9.012 1.268 -3.396 1.00 78.00 102 LYS A CA 1
ATOM 783 C C . LYS A 1 102 ? -10.244 0.511 -2.917 1.00 78.00 102 LYS A C 1
ATOM 785 O O . LYS A 1 102 ? -11.365 0.883 -3.244 1.00 78.00 102 LYS A O 1
ATOM 790 N N . TYR A 1 103 ? -10.018 -0.494 -2.082 1.00 78.62 103 TYR A N 1
ATOM 791 C CA . TYR A 1 103 ? -11.052 -1.227 -1.357 1.00 78.62 103 TYR A CA 1
ATOM 792 C C . TYR A 1 103 ? -10.867 -0.996 0.141 1.00 78.62 103 TYR A C 1
ATOM 794 O O . TYR A 1 103 ? -9.784 -1.256 0.664 1.00 78.62 103 TYR A O 1
ATOM 802 N N . LEU A 1 104 ? -11.911 -0.512 0.809 1.00 74.94 104 LEU A N 1
ATOM 803 C CA . LEU A 1 104 ? -11.953 -0.186 2.236 1.00 74.94 104 LEU A CA 1
ATOM 804 C C . LEU A 1 104 ? -13.156 -0.893 2.861 1.00 74.94 104 LEU A C 1
ATOM 806 O O . LEU A 1 104 ? -14.275 -0.727 2.375 1.00 74.94 104 LEU A O 1
ATOM 810 N N . ARG A 1 105 ? -12.927 -1.708 3.895 1.00 69.50 105 ARG A N 1
ATOM 811 C CA . ARG A 1 105 ? -13.952 -2.628 4.408 1.00 69.50 105 ARG A CA 1
ATOM 812 C C . ARG A 1 105 ? -14.541 -2.278 5.779 1.00 69.50 105 ARG A C 1
ATOM 814 O O . ARG A 1 105 ? -15.667 -2.693 6.000 1.00 69.50 105 ARG A O 1
ATOM 821 N N . ASP A 1 106 ? -13.826 -1.546 6.629 1.00 65.88 106 ASP A N 1
ATOM 822 C CA . ASP A 1 106 ? -14.206 -1.310 8.033 1.00 65.88 106 ASP A CA 1
ATOM 823 C C . ASP A 1 106 ? -14.115 0.185 8.414 1.00 65.88 106 ASP A C 1
ATOM 825 O O . ASP A 1 106 ? -13.615 1.010 7.641 1.00 65.88 106 ASP A O 1
ATOM 829 N N . SER A 1 107 ? -14.593 0.516 9.622 1.00 63.53 107 SER A N 1
ATOM 830 C CA . SER A 1 107 ? -14.715 1.866 10.203 1.00 63.53 107 SER A CA 1
ATOM 831 C C . SER A 1 107 ? -13.446 2.715 10.074 1.00 63.53 107 SER A C 1
ATOM 833 O O . SER A 1 107 ? -12.366 2.314 10.501 1.00 63.53 107 SER A O 1
ATOM 835 N N . GLN A 1 108 ? -13.585 3.925 9.536 1.00 64.25 108 GLN A N 1
ATOM 836 C CA . GLN A 1 108 ? -12.492 4.889 9.409 1.00 64.25 108 GLN A CA 1
ATOM 837 C C . GLN A 1 108 ? -12.859 6.173 10.147 1.00 64.25 108 GLN A C 1
ATOM 839 O O . GLN A 1 108 ? -13.909 6.755 9.864 1.00 64.25 108 GLN A O 1
ATOM 844 N N . ASP A 1 109 ? -11.986 6.613 11.051 1.00 65.25 109 ASP A N 1
ATOM 845 C CA . ASP A 1 109 ? -12.115 7.884 11.765 1.00 65.25 109 ASP A CA 1
ATOM 846 C C . ASP A 1 109 ? -10.964 8.822 11.363 1.00 65.25 109 ASP A C 1
ATOM 848 O O . ASP A 1 109 ? -9.798 8.417 11.302 1.00 65.25 109 ASP A O 1
ATOM 852 N N . ASN A 1 110 ? -11.285 10.074 11.033 1.00 67.56 110 ASN A N 1
ATOM 853 C CA . ASN A 1 110 ? -10.344 11.069 10.503 1.00 67.56 110 ASN A CA 1
ATOM 854 C C . ASN A 1 110 ? -9.519 10.574 9.301 1.00 67.56 110 ASN A C 1
ATOM 856 O O . ASN A 1 110 ? -8.288 10.686 9.273 1.00 67.56 110 ASN A O 1
ATOM 860 N N . HIS A 1 111 ? -10.189 10.037 8.276 1.00 69.12 111 HIS A N 1
ATOM 861 C CA . HIS A 1 111 ? -9.513 9.571 7.069 1.00 69.12 111 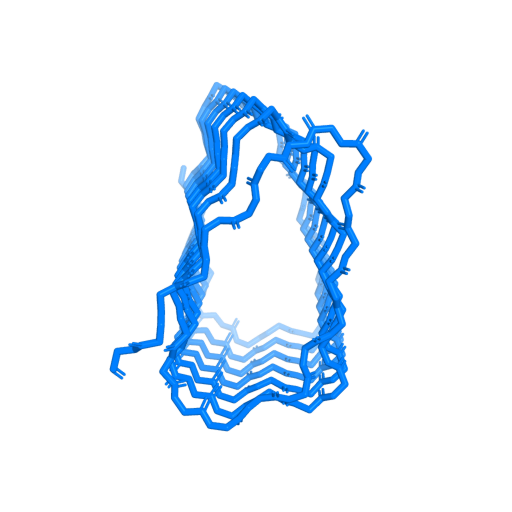HIS A CA 1
ATOM 862 C C . HIS A 1 111 ? -9.486 10.654 5.981 1.00 69.12 111 HIS A C 1
ATOM 864 O O . HIS A 1 111 ? -10.516 11.096 5.468 1.00 69.12 111 HIS A O 1
ATOM 870 N N . SER A 1 112 ? -8.285 11.013 5.524 1.00 69.44 112 SER A N 1
ATOM 871 C CA . SER A 1 112 ? -8.076 11.913 4.384 1.00 69.44 112 SER A CA 1
ATOM 872 C C . SER A 1 112 ? -7.481 11.172 3.191 1.00 69.44 112 SER A C 1
ATOM 874 O O . SER A 1 112 ? -6.475 10.467 3.297 1.00 69.44 112 SER A O 1
ATOM 876 N N . VAL A 1 113 ? -8.106 11.316 2.022 1.00 68.69 113 VAL A N 1
ATOM 877 C CA . VAL A 1 113 ? -7.548 10.846 0.754 1.00 68.69 113 VAL A CA 1
ATOM 878 C C . VAL A 1 113 ? -7.398 12.015 -0.205 1.00 68.69 113 VAL A C 1
ATOM 880 O O . VAL A 1 113 ? -8.387 12.572 -0.683 1.00 68.69 113 VAL A O 1
ATOM 883 N N . SER A 1 114 ? -6.155 12.285 -0.587 1.00 72.56 114 SER A N 1
ATOM 884 C CA . SER A 1 114 ? -5.826 13.080 -1.763 1.00 72.56 114 SER A CA 1
ATOM 885 C C . SER A 1 114 ? -5.370 12.148 -2.881 1.00 72.56 114 SER A C 1
ATOM 887 O O . SER A 1 114 ? -4.474 11.319 -2.693 1.00 72.56 114 SER A O 1
ATOM 889 N N . ASN A 1 115 ? -6.021 12.227 -4.039 1.00 68.44 115 ASN A N 1
ATOM 890 C CA . ASN A 1 115 ? -5.593 11.490 -5.222 1.00 68.44 115 ASN A CA 1
ATOM 891 C C . ASN A 1 115 ? -5.440 12.444 -6.400 1.00 68.44 115 ASN A C 1
ATOM 893 O O . ASN A 1 115 ? -6.411 13.036 -6.867 1.00 68.44 115 ASN A O 1
ATOM 897 N N . ASN A 1 116 ? -4.226 12.552 -6.906 1.00 72.25 116 ASN A N 1
ATOM 898 C CA . ASN A 1 116 ? -3.935 13.169 -8.183 1.00 72.25 116 ASN A CA 1
ATOM 899 C C . ASN A 1 116 ? -3.717 12.045 -9.199 1.00 72.25 116 ASN A C 1
ATOM 901 O O . ASN A 1 116 ? -2.592 11.814 -9.632 1.00 72.25 116 ASN A O 1
ATOM 905 N N . ALA A 1 117 ? -4.782 11.291 -9.479 1.00 67.19 117 ALA A N 1
ATOM 906 C CA . ALA A 1 117 ? -4.764 10.267 -10.514 1.00 67.19 117 ALA A CA 1
ATOM 907 C C . ALA A 1 117 ? -5.588 10.685 -11.725 1.00 67.19 117 ALA A C 1
ATOM 909 O O . ALA A 1 117 ? -6.464 11.536 -11.567 1.00 67.19 117 ALA A O 1
ATOM 910 N N . GLY A 1 118 ? -5.286 10.099 -12.886 1.00 66.56 118 GLY A N 1
ATOM 911 C CA . GLY A 1 118 ? -6.147 10.181 -14.063 1.00 66.56 118 GLY A CA 1
ATOM 912 C C . GLY A 1 118 ? -7.496 9.538 -13.762 1.00 66.56 118 GLY A C 1
ATOM 913 O O . GLY A 1 118 ? -8.503 10.234 -13.789 1.00 66.56 118 GLY A O 1
ATOM 914 N N . ASP A 1 119 ? -7.485 8.277 -13.318 1.00 70.75 119 ASP A N 1
ATOM 915 C CA . ASP A 1 119 ? -8.700 7.547 -12.946 1.00 70.75 119 ASP A CA 1
ATOM 916 C C . ASP A 1 119 ? -8.625 6.963 -11.527 1.00 70.75 119 ASP A C 1
ATOM 918 O O . ASP A 1 119 ? -7.582 6.489 -11.056 1.00 70.75 119 ASP A O 1
ATOM 922 N N . CYS A 1 120 ? -9.749 7.003 -10.793 1.00 71.75 120 CYS A N 1
ATOM 923 C CA . CYS A 1 120 ? -9.819 6.398 -9.466 1.00 71.75 120 CYS A CA 1
ATOM 924 C C . CYS A 1 120 ? -11.157 5.748 -9.108 1.00 71.75 120 CYS A C 1
ATOM 926 O O . CYS A 1 120 ? -12.202 6.390 -9.034 1.00 71.75 120 CYS A O 1
ATOM 928 N N . MET A 1 121 ? -11.083 4.477 -8.720 1.00 75.44 121 MET A N 1
ATOM 929 C CA . MET A 1 121 ? -12.207 3.702 -8.202 1.00 75.44 121 MET A CA 1
ATOM 930 C C . MET A 1 121 ? -12.049 3.444 -6.704 1.00 75.44 121 MET A C 1
ATOM 932 O O . MET A 1 121 ? -10.983 3.034 -6.230 1.00 75.44 121 MET A O 1
ATOM 936 N N . LYS A 1 122 ? -13.121 3.683 -5.944 1.00 75.44 122 LYS A N 1
ATOM 937 C CA . LYS A 1 122 ? -13.173 3.475 -4.494 1.00 75.44 122 LYS A CA 1
ATOM 938 C C . LYS A 1 122 ? -14.393 2.646 -4.115 1.00 75.44 122 LYS A C 1
ATOM 940 O O . LYS A 1 122 ? -15.528 3.019 -4.391 1.00 75.44 122 LYS A O 1
ATOM 945 N N . TYR A 1 123 ? -14.138 1.552 -3.413 1.00 76.94 123 TYR A N 1
ATOM 946 C CA . TYR A 1 123 ? -15.157 0.676 -2.852 1.00 76.94 123 TYR A CA 1
ATOM 947 C C . TYR A 1 123 ? -15.136 0.797 -1.337 1.00 76.94 123 TYR A C 1
ATOM 949 O O . TYR A 1 123 ? -14.094 0.545 -0.725 1.00 76.94 123 TYR A O 1
ATOM 957 N N . LEU A 1 124 ? -16.269 1.182 -0.753 1.00 71.75 124 LEU A N 1
ATOM 958 C CA . LEU A 1 124 ? -16.424 1.359 0.687 1.00 71.75 124 LEU A CA 1
ATOM 959 C C . LEU A 1 124 ? -17.486 0.387 1.205 1.00 71.75 124 LEU A C 1
ATOM 961 O O . LEU A 1 124 ? -18.577 0.294 0.646 1.00 71.75 124 LEU A O 1
ATOM 965 N N . ARG A 1 125 ? -17.160 -0.326 2.277 1.00 67.25 125 ARG A N 1
ATOM 966 C CA . ARG A 1 125 ? -18.104 -1.091 3.090 1.00 67.25 125 ARG A CA 1
ATOM 967 C C . ARG A 1 125 ? -18.140 -0.410 4.466 1.00 67.25 125 ARG A C 1
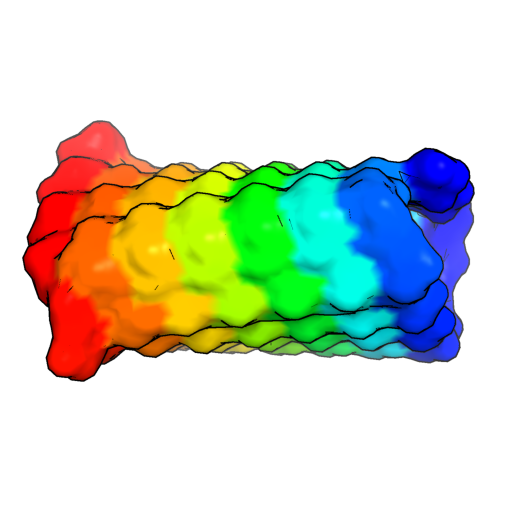ATOM 969 O O . ARG A 1 125 ? -17.076 -0.112 5.001 1.00 67.25 125 ARG A O 1
ATOM 976 N N . ASP A 1 126 ? -19.335 -0.127 4.978 1.00 62.75 126 ASP A N 1
ATOM 977 C CA . ASP A 1 126 ? -19.636 0.505 6.283 1.00 62.75 126 ASP A CA 1
ATOM 978 C C . ASP A 1 126 ? -19.474 2.043 6.410 1.00 62.75 126 ASP A C 1
ATOM 980 O O . ASP A 1 126 ? -19.042 2.733 5.486 1.00 62.75 126 ASP A O 1
ATOM 984 N N . SER A 1 127 ? -19.927 2.592 7.553 1.00 53.44 127 SER A N 1
ATOM 985 C CA . SER A 1 127 ? -19.918 4.029 7.888 1.00 53.44 127 SER A CA 1
ATOM 986 C C . SER A 1 127 ? -18.497 4.561 8.035 1.00 53.44 127 SER A C 1
ATOM 988 O O . SER A 1 127 ? -17.740 4.097 8.886 1.00 53.44 127 SER A O 1
ATOM 990 N N . GLN A 1 128 ? -18.149 5.567 7.238 1.00 62.59 128 GLN A N 1
ATOM 991 C CA . GLN A 1 128 ? -16.819 6.168 7.238 1.00 62.59 128 GLN A CA 1
ATOM 992 C C . GLN A 1 128 ? -16.933 7.693 7.114 1.00 62.59 128 GLN A C 1
ATOM 994 O O . GLN A 1 128 ? -17.641 8.188 6.233 1.00 62.59 128 GLN A O 1
ATOM 999 N N . GLU A 1 129 ? -16.201 8.442 7.941 1.00 60.75 129 GLU A N 1
ATOM 1000 C CA . GLU A 1 129 ? -15.950 9.869 7.701 1.00 60.75 129 GLU A CA 1
ATOM 1001 C C . GLU A 1 129 ? -14.689 10.012 6.840 1.00 60.75 129 GLU A C 1
ATOM 1003 O O . GLU A 1 129 ? -13.563 10.093 7.334 1.00 60.75 129 GLU A O 1
ATOM 1008 N N . VAL A 1 130 ? -14.871 10.001 5.514 1.00 63.44 130 VAL A N 1
ATOM 1009 C CA . VAL A 1 130 ? -13.761 10.138 4.558 1.00 63.44 130 VAL A CA 1
ATOM 1010 C C . VAL A 1 130 ? -13.816 11.492 3.872 1.00 63.44 130 VAL A C 1
ATOM 1012 O O . VAL A 1 130 ? -14.749 11.796 3.130 1.00 63.44 130 VAL A O 1
ATOM 1015 N N . THR A 1 131 ? -12.757 12.281 4.037 1.00 66.00 131 THR A N 1
ATOM 1016 C CA . THR A 1 131 ? -12.554 13.495 3.242 1.00 66.00 131 THR A CA 1
ATOM 1017 C C . THR A 1 131 ? -11.792 13.156 1.967 1.00 66.00 131 THR A C 1
ATOM 1019 O O . THR A 1 131 ? -10.720 12.546 1.992 1.00 66.00 131 THR A O 1
ATOM 1022 N N . LEU A 1 132 ? -12.354 13.551 0.827 1.00 66.50 132 LEU A N 1
ATOM 1023 C CA . LEU A 1 132 ? -11.883 13.170 -0.500 1.00 66.50 132 LEU A CA 1
ATOM 1024 C C . LEU A 1 132 ? -11.557 14.429 -1.299 1.00 66.50 132 LEU A C 1
ATOM 1026 O O . LEU A 1 132 ? -12.418 15.278 -1.498 1.00 66.50 132 LEU A O 1
ATOM 1030 N N . SER A 1 133 ? -10.325 14.535 -1.791 1.00 66.44 133 SER A N 1
ATOM 1031 C CA . SER A 1 133 ? -9.923 15.596 -2.723 1.00 66.44 133 SER A CA 1
ATOM 1032 C C . SER A 1 133 ? -9.218 15.004 -3.945 1.00 66.44 133 SER A C 1
ATOM 1034 O O . SER A 1 133 ? -8.479 14.020 -3.844 1.00 66.44 133 SER A O 1
ATOM 1036 N N . SER A 1 134 ? -9.485 15.551 -5.133 1.00 63.38 134 SER A N 1
ATOM 1037 C CA . SER A 1 134 ? -8.725 15.262 -6.355 1.00 63.38 134 SER A CA 1
ATOM 1038 C C . SER A 1 134 ? -8.580 16.508 -7.202 1.00 63.38 134 SER A C 1
ATOM 1040 O O . SER A 1 134 ? -9.465 17.358 -7.214 1.00 63.38 134 SER A O 1
ATOM 1042 N N . ASN A 1 135 ? -7.459 16.575 -7.916 1.00 62.03 135 ASN A N 1
ATOM 1043 C CA . ASN A 1 135 ? -7.163 17.624 -8.879 1.00 62.03 135 ASN A CA 1
ATOM 1044 C C . ASN A 1 135 ? -7.229 17.141 -10.343 1.00 62.03 135 ASN A C 1
ATOM 1046 O O . 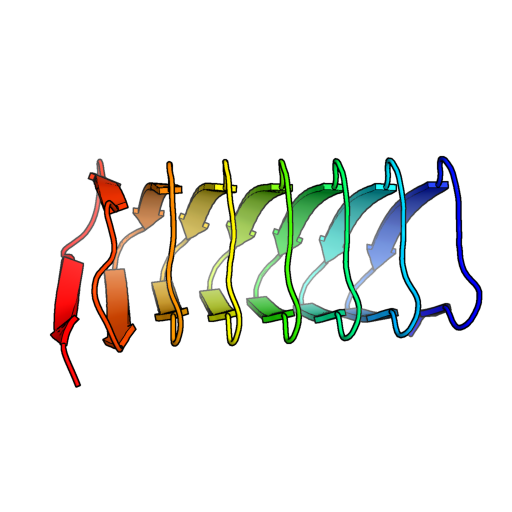ASN A 1 135 ? -7.113 17.990 -11.225 1.00 62.03 135 ASN A O 1
ATOM 1050 N N . LYS A 1 136 ? -7.369 15.828 -10.626 1.00 60.81 136 LYS A N 1
ATOM 1051 C CA . LYS A 1 136 ? -7.183 15.282 -11.992 1.00 60.81 136 LYS A CA 1
ATOM 1052 C C . LYS A 1 136 ? -7.995 14.046 -12.425 1.00 60.81 136 LYS A C 1
ATOM 1054 O O . LYS A 1 136 ? -7.751 13.597 -13.539 1.00 60.81 136 LYS A O 1
ATOM 1059 N N . GLY A 1 137 ? -8.976 13.556 -11.664 1.00 59.16 137 GLY A N 1
ATOM 1060 C CA . GLY A 1 137 ? -9.706 12.349 -12.080 1.00 59.16 137 GLY A CA 1
ATOM 1061 C C . GLY A 1 137 ? -11.145 12.242 -11.600 1.00 59.16 137 GLY A C 1
ATOM 1062 O O . GLY A 1 137 ? -11.546 12.907 -10.640 1.00 59.16 137 GLY A O 1
ATOM 1063 N N . GLU A 1 138 ? -11.916 11.386 -12.272 1.00 58.91 138 GLU A N 1
ATOM 1064 C CA . GLU A 1 138 ? -13.244 10.970 -11.821 1.00 58.91 138 GLU A CA 1
ATOM 1065 C C . GLU A 1 138 ? -13.118 9.999 -10.638 1.00 58.91 138 GLU A C 1
ATOM 1067 O O . GLU A 1 138 ? -12.251 9.121 -10.610 1.00 58.91 138 GLU A O 1
ATOM 1072 N N . TYR A 1 139 ? -13.989 10.163 -9.637 1.00 62.81 139 TYR A N 1
ATOM 1073 C CA . TYR A 1 139 ? -14.123 9.209 -8.541 1.00 62.81 139 TYR A CA 1
ATOM 1074 C C . TYR A 1 139 ? -15.421 8.433 -8.677 1.00 62.81 139 TYR A C 1
ATOM 1076 O O . TYR A 1 139 ? -16.506 9.002 -8.551 1.00 62.81 139 TYR A O 1
ATOM 1084 N N . ILE A 1 140 ? -15.305 7.119 -8.823 1.00 60.06 140 ILE A N 1
ATOM 1085 C CA . ILE A 1 140 ? -16.452 6.223 -8.711 1.00 60.06 140 ILE A CA 1
ATOM 1086 C C . ILE A 1 140 ? -16.461 5.657 -7.293 1.00 60.06 140 ILE A C 1
ATOM 1088 O O . ILE A 1 140 ? -15.543 4.935 -6.896 1.00 60.06 140 ILE A O 1
ATOM 1092 N N . PHE A 1 141 ? -17.495 6.013 -6.529 1.00 65.44 141 PHE A N 1
ATOM 1093 C CA . PHE A 1 141 ? -17.766 5.453 -5.209 1.00 65.44 141 PHE A CA 1
ATOM 1094 C C . PHE A 1 141 ? -18.814 4.360 -5.333 1.00 65.44 141 PHE A C 1
ATOM 1096 O O . PHE A 1 141 ? -19.943 4.620 -5.746 1.00 65.44 141 PHE A O 1
ATOM 1103 N N . VAL A 1 142 ? -18.448 3.145 -4.943 1.00 60.41 142 VAL A N 1
ATOM 1104 C CA . VAL A 1 142 ? -19.389 2.032 -4.838 1.00 60.41 142 VAL A CA 1
ATOM 1105 C C . VAL A 1 142 ? -19.480 1.639 -3.371 1.00 60.41 142 VAL A C 1
ATOM 1107 O O . VAL A 1 142 ? -18.510 1.148 -2.791 1.00 60.41 142 VAL A O 1
ATOM 1110 N N . ILE A 1 143 ? -20.642 1.891 -2.775 1.00 62.22 143 ILE A N 1
ATOM 1111 C CA . ILE A 1 143 ? -20.981 1.422 -1.430 1.00 62.22 143 ILE A CA 1
ATOM 1112 C C . ILE A 1 143 ? -21.596 0.027 -1.595 1.00 62.22 143 ILE A C 1
ATOM 1114 O O . ILE A 1 143 ? -22.557 -0.113 -2.355 1.00 62.22 143 ILE A O 1
ATOM 1118 N N . VAL A 1 144 ? -21.009 -0.995 -0.960 1.00 59.81 144 VAL A N 1
ATOM 1119 C CA . VAL A 1 144 ? -21.389 -2.420 -1.122 1.00 59.81 144 VAL A CA 1
ATOM 1120 C C . VAL A 1 144 ? -22.007 -2.992 0.145 1.00 59.81 144 VAL A C 1
ATOM 1122 O O . VAL A 1 144 ? -21.435 -2.751 1.228 1.00 59.81 144 VAL A O 1
#

Sequence (144 aa):
MKYLRDSQDNHSVSNNAGDCMKYLRDSQDNHSVSNNAGDCMKYLRDSQDNHSVSNNAGDCMKYLRDSQDNHSVSNNAGDCMKYLRDSQANHSVSNNAGDCMKYLRDSQDNHSVSNNAGDCMKYLRDSQEVTLSSNKGEYIFVIV

Foldseek 3Di:
DDEDDDEDEQEEDEEEEQEEEYEAADEYEQYEYEYEYQEYEYEAHEEYENYEYEYEYQEYEYEHAYEYEQYEYEYEYQEYEYEAAEEYENYEYEYEYQEYEYEHAYEYYNAEYEYAYQEYEYEYEDDYPYHYDYDHYDYDYDYD

Radius of gyration: 14.28 Å; chains: 1; bounding box: 37×29×32 Å